Protein AF-A0A7V9RB03-F1 (afdb_monomer_lite)

Structure (mmCIF, N/CA/C/O backbone):
data_AF-A0A7V9RB03-F1
#
_entry.id   AF-A0A7V9RB03-F1
#
loop_
_atom_site.group_PDB
_atom_site.id
_atom_site.type_symbol
_atom_site.label_atom_id
_atom_site.label_alt_id
_atom_site.label_comp_id
_atom_site.label_asym_id
_atom_site.label_entity_id
_atom_site.label_seq_id
_atom_site.pdbx_PDB_ins_code
_atom_site.Cartn_x
_atom_site.Cartn_y
_atom_site.Cartn_z
_atom_site.occupancy
_atom_site.B_iso_or_equiv
_atom_site.auth_seq_id
_atom_site.auth_comp_id
_atom_site.auth_asym_id
_atom_site.auth_atom_id
_atom_site.pdbx_PDB_model_num
ATOM 1 N N . MET A 1 1 ? 20.811 -24.087 53.580 1.00 33.22 1 MET A N 1
ATOM 2 C CA . MET A 1 1 ? 19.519 -23.380 53.737 1.00 33.22 1 MET A CA 1
ATOM 3 C C . MET A 1 1 ? 19.620 -22.108 52.902 1.00 33.22 1 MET A C 1
ATOM 5 O O . MET A 1 1 ? 20.605 -21.425 53.091 1.00 33.22 1 MET A O 1
ATOM 9 N N . THR A 1 2 ? 18.793 -21.713 51.936 1.00 35.88 2 THR A N 1
ATOM 10 C CA . THR A 1 2 ? 17.578 -22.234 51.300 1.00 35.88 2 THR A CA 1
ATOM 11 C C . THR A 1 2 ? 17.400 -21.403 50.012 1.00 35.88 2 THR A C 1
ATOM 13 O O . THR A 1 2 ? 17.587 -20.196 50.059 1.00 35.88 2 THR A O 1
ATOM 16 N N . ARG A 1 3 ? 17.081 -22.072 48.895 1.00 36.66 3 ARG A N 1
ATOM 17 C CA . ARG A 1 3 ? 16.381 -21.630 47.664 1.00 36.66 3 ARG A CA 1
ATOM 18 C C . ARG A 1 3 ? 16.456 -20.150 47.236 1.00 36.66 3 ARG A C 1
ATOM 20 O O . ARG A 1 3 ? 15.865 -19.290 47.878 1.00 36.66 3 ARG A O 1
ATOM 27 N N . LEU A 1 4 ? 16.972 -19.921 46.025 1.00 33.34 4 LEU A N 1
ATOM 28 C CA . LEU A 1 4 ? 16.600 -18.774 45.196 1.00 33.34 4 LEU A CA 1
ATOM 29 C C . LEU A 1 4 ? 15.908 -19.275 43.922 1.00 33.34 4 LEU A C 1
ATOM 31 O O . LEU A 1 4 ? 16.332 -20.235 43.281 1.00 33.34 4 LEU A O 1
ATOM 35 N N . VAL A 1 5 ? 14.756 -18.661 43.695 1.00 33.56 5 VAL A N 1
ATOM 36 C CA . VAL A 1 5 ? 13.678 -18.947 42.751 1.00 33.56 5 VAL A CA 1
ATOM 37 C C . VAL A 1 5 ? 14.014 -18.348 41.377 1.00 33.56 5 VAL A C 1
ATOM 39 O O . VAL A 1 5 ? 14.682 -17.322 41.322 1.00 33.56 5 VAL A O 1
ATOM 42 N N . VAL A 1 6 ? 13.484 -18.946 40.301 1.00 32.09 6 VAL A N 1
ATOM 43 C CA . VAL A 1 6 ? 12.674 -18.304 39.232 1.00 32.09 6 VAL A CA 1
ATOM 44 C C . VAL A 1 6 ? 12.908 -18.964 37.861 1.00 32.09 6 VAL A C 1
ATOM 46 O O . VAL A 1 6 ? 13.992 -18.938 37.291 1.00 32.09 6 VAL A O 1
ATOM 49 N N . LEU A 1 7 ? 11.814 -19.555 37.364 1.00 31.36 7 LEU A N 1
ATOM 50 C CA . LEU A 1 7 ? 11.525 -19.979 35.992 1.00 31.36 7 LEU A CA 1
ATOM 51 C C . LEU A 1 7 ? 11.760 -18.863 34.957 1.00 31.36 7 LEU A C 1
ATOM 53 O O . LEU A 1 7 ? 11.383 -17.721 35.201 1.00 31.36 7 LEU A O 1
ATOM 57 N N . GLY A 1 8 ? 12.177 -19.221 33.738 1.00 28.97 8 GLY A N 1
ATOM 58 C CA . GLY A 1 8 ? 12.075 -18.312 32.591 1.00 28.97 8 GLY A CA 1
ATOM 59 C C . GLY A 1 8 ? 12.538 -18.908 31.262 1.00 28.97 8 GLY A C 1
ATOM 60 O O . GLY A 1 8 ? 13.686 -18.733 30.890 1.00 28.97 8 GLY A O 1
ATOM 61 N N . VAL A 1 9 ? 11.627 -19.619 30.586 1.00 35.50 9 VAL A N 1
ATOM 62 C CA . VAL A 1 9 ? 11.520 -19.851 29.126 1.00 35.50 9 VAL A CA 1
ATOM 63 C C . VAL A 1 9 ? 12.831 -19.822 28.319 1.00 35.50 9 VAL A C 1
ATOM 65 O O . VAL A 1 9 ? 13.260 -18.778 27.835 1.00 35.50 9 VAL A O 1
ATOM 68 N N . LEU A 1 10 ? 13.401 -21.004 28.072 1.00 33.56 10 LEU A N 1
ATOM 69 C CA . LEU A 1 10 ? 14.435 -21.202 27.056 1.00 33.56 10 LEU A CA 1
ATOM 70 C C . LEU A 1 10 ? 14.278 -22.590 26.411 1.00 33.56 10 LEU A C 1
ATOM 72 O O . LEU A 1 10 ? 14.693 -23.589 26.987 1.00 33.56 10 LEU A O 1
ATOM 76 N N . ALA A 1 11 ? 13.637 -22.658 25.244 1.00 33.22 11 ALA A N 1
ATOM 77 C CA . ALA A 1 11 ? 13.692 -23.778 24.292 1.00 33.22 11 ALA A CA 1
ATOM 78 C C . ALA A 1 11 ? 12.909 -23.344 23.035 1.00 33.22 11 ALA A C 1
ATOM 80 O O . ALA A 1 11 ? 11.788 -22.875 23.164 1.00 33.22 11 ALA A O 1
ATOM 81 N N . LEU A 1 12 ? 13.381 -23.442 21.796 1.00 34.94 12 LEU A N 1
ATOM 82 C CA . LEU A 1 12 ? 14.504 -24.195 21.265 1.00 34.94 12 LEU A CA 1
ATOM 83 C C . LEU A 1 12 ? 14.873 -23.556 19.911 1.00 34.94 12 LEU A C 1
ATOM 85 O O . LEU A 1 12 ? 14.105 -23.632 18.954 1.00 34.94 12 LEU A O 1
ATOM 89 N N . ALA A 1 13 ? 16.031 -22.908 19.833 1.00 39.88 13 ALA A N 1
ATOM 90 C CA . ALA A 1 13 ? 16.718 -22.699 18.566 1.00 39.88 13 ALA A CA 1
ATOM 91 C C . ALA A 1 13 ? 17.760 -23.818 18.413 1.00 39.88 13 ALA A C 1
ATOM 93 O O . ALA A 1 13 ? 18.386 -24.200 19.399 1.00 39.88 13 ALA A O 1
ATOM 94 N N . VAL A 1 14 ? 17.979 -24.246 17.164 1.00 42.72 14 VAL A N 1
ATOM 95 C CA . VAL A 1 14 ? 19.073 -25.111 16.669 1.00 42.72 14 VAL A CA 1
ATOM 96 C C . VAL A 1 14 ? 18.840 -26.628 16.757 1.00 42.72 14 VAL A C 1
ATOM 98 O O . VAL A 1 14 ? 19.083 -27.223 17.792 1.00 42.72 14 VAL A O 1
ATOM 101 N N . VAL A 1 15 ? 18.419 -27.234 15.632 1.00 36.28 15 VAL A N 1
ATOM 102 C CA . VAL A 1 15 ? 19.065 -28.327 14.847 1.00 36.28 15 VAL A CA 1
ATOM 103 C C . VAL A 1 15 ? 18.231 -28.413 13.548 1.00 36.28 15 VAL A C 1
ATOM 105 O O . VAL A 1 15 ? 17.068 -28.782 13.594 1.00 36.28 15 VAL A O 1
ATOM 108 N N . ALA A 1 16 ? 18.657 -27.916 12.387 1.00 37.38 16 ALA A N 1
ATOM 109 C CA . ALA A 1 16 ? 19.550 -28.631 11.482 1.00 37.38 16 ALA A CA 1
ATOM 110 C C . ALA A 1 16 ? 20.116 -27.665 10.419 1.00 37.38 16 ALA A C 1
ATOM 112 O O . ALA A 1 16 ? 19.533 -27.456 9.358 1.00 37.38 16 ALA A O 1
ATOM 113 N N . ALA A 1 17 ? 21.277 -27.085 10.703 1.00 43.28 17 ALA A N 1
ATOM 114 C CA . ALA A 1 17 ? 22.168 -26.518 9.699 1.00 43.28 17 ALA A CA 1
ATOM 115 C C . ALA A 1 17 ? 23.464 -27.331 9.764 1.00 43.28 17 ALA A C 1
ATOM 117 O O . ALA A 1 17 ? 24.361 -26.986 10.525 1.00 43.28 17 ALA A O 1
ATOM 118 N N . ALA A 1 18 ? 23.523 -28.461 9.051 1.00 39.09 18 ALA A N 1
ATOM 119 C CA . ALA A 1 18 ? 24.776 -29.212 8.901 1.00 39.09 18 ALA A CA 1
ATOM 120 C C . ALA A 1 18 ? 24.894 -30.102 7.645 1.00 39.09 18 ALA A C 1
ATOM 122 O O . ALA A 1 18 ? 26.012 -30.495 7.347 1.00 39.09 18 ALA A O 1
ATOM 123 N N . ASP A 1 19 ? 23.837 -30.358 6.857 1.00 40.28 19 ASP A N 1
ATOM 124 C CA . ASP A 1 19 ? 23.941 -31.265 5.683 1.00 40.28 19 ASP A CA 1
ATOM 125 C C . ASP A 1 19 ? 23.581 -30.647 4.314 1.00 40.28 19 ASP A C 1
ATOM 127 O O . ASP A 1 19 ? 23.536 -31.325 3.290 1.00 40.28 19 ASP A O 1
ATOM 131 N N . GLY A 1 20 ? 23.361 -29.334 4.235 1.00 37.34 20 GLY A N 1
ATOM 132 C CA . GLY A 1 20 ? 22.823 -28.693 3.024 1.00 37.34 20 GLY A CA 1
ATOM 133 C C . GLY A 1 20 ? 23.818 -28.340 1.907 1.00 37.34 20 GLY A C 1
ATOM 134 O O . GLY A 1 20 ? 23.402 -27.772 0.902 1.00 37.34 20 GLY A O 1
ATOM 135 N N . LEU A 1 21 ? 25.118 -28.622 2.046 1.00 43.94 21 LEU A N 1
ATOM 136 C CA . LEU A 1 21 ? 26.152 -28.116 1.122 1.00 43.94 21 LEU A CA 1
ATOM 137 C C . LEU A 1 21 ? 26.541 -29.072 -0.024 1.00 43.94 21 LEU A C 1
ATOM 139 O O . LEU A 1 21 ? 27.528 -28.814 -0.712 1.00 43.94 21 LEU A O 1
ATOM 143 N N . ARG A 1 22 ? 25.775 -30.144 -0.294 1.00 41.88 22 ARG A N 1
ATOM 144 C CA . ARG A 1 22 ? 26.141 -31.123 -1.345 1.00 41.88 22 ARG A CA 1
ATOM 145 C C . ARG A 1 22 ? 25.102 -31.464 -2.418 1.00 41.88 22 ARG A C 1
ATOM 147 O O . ARG A 1 22 ? 25.397 -32.307 -3.258 1.00 41.88 22 ARG A O 1
ATOM 154 N N . ALA A 1 23 ? 23.952 -30.795 -2.486 1.00 33.75 23 ALA A N 1
ATOM 155 C CA . ALA A 1 23 ? 22.962 -31.061 -3.539 1.00 33.75 23 ALA A CA 1
ATOM 156 C C . ALA A 1 23 ? 22.573 -29.784 -4.298 1.00 33.75 23 ALA A C 1
ATOM 158 O O . ALA A 1 23 ? 21.524 -29.183 -4.089 1.00 33.75 23 ALA A O 1
ATOM 159 N N . ARG A 1 24 ? 23.459 -29.366 -5.205 1.00 42.75 24 ARG A N 1
ATOM 160 C CA . ARG A 1 24 ? 23.137 -28.441 -6.296 1.00 42.75 24 ARG A CA 1
ATOM 161 C C . ARG A 1 24 ? 22.345 -29.238 -7.347 1.00 42.75 24 ARG A C 1
ATOM 163 O O . ARG A 1 24 ? 22.781 -30.327 -7.706 1.00 42.75 24 ARG A O 1
ATOM 170 N N . SER A 1 25 ? 21.239 -28.663 -7.833 1.00 42.94 25 SER A N 1
ATOM 171 C CA . SER A 1 25 ? 20.394 -29.120 -8.961 1.00 42.94 25 SER A CA 1
ATOM 172 C C . SER A 1 25 ? 19.202 -30.036 -8.638 1.00 42.94 25 SER A C 1
ATOM 174 O O . SER A 1 25 ? 19.210 -31.212 -8.975 1.00 42.94 25 SER A O 1
ATOM 176 N N . ALA A 1 26 ? 18.127 -29.464 -8.086 1.00 39.72 26 ALA A N 1
ATOM 177 C CA . ALA A 1 26 ? 16.740 -29.817 -8.425 1.00 39.72 26 ALA A CA 1
ATOM 178 C C . ALA A 1 26 ? 15.796 -28.756 -7.837 1.00 39.72 26 ALA A C 1
ATOM 180 O O . ALA A 1 26 ? 15.696 -28.613 -6.620 1.00 39.72 26 ALA A O 1
ATOM 181 N N . SER A 1 27 ? 15.120 -27.982 -8.686 1.00 33.19 27 SER A N 1
ATOM 182 C CA . SER A 1 27 ? 14.063 -27.065 -8.245 1.00 33.19 27 SER A CA 1
ATOM 183 C C . SER A 1 27 ? 12.931 -27.862 -7.580 1.00 33.19 27 SER A C 1
ATOM 185 O O . SER A 1 27 ? 12.472 -28.838 -8.179 1.00 33.19 27 SER A O 1
ATOM 187 N N . PRO A 1 28 ? 12.448 -27.485 -6.381 1.00 33.75 28 PRO A N 1
ATOM 188 C CA . PRO A 1 28 ? 11.332 -28.183 -5.757 1.00 33.75 28 PRO A CA 1
ATOM 189 C C . PRO A 1 28 ? 10.035 -27.966 -6.558 1.00 33.75 28 PRO A C 1
ATOM 191 O O . PRO A 1 28 ? 9.849 -26.906 -7.167 1.00 33.75 28 PRO A O 1
ATOM 194 N N . PRO A 1 29 ? 9.120 -28.953 -6.570 1.00 35.25 29 PRO A N 1
ATOM 195 C CA . PRO A 1 29 ? 7.851 -28.839 -7.271 1.00 35.25 29 PRO A CA 1
ATOM 196 C C . PRO A 1 29 ? 7.019 -27.697 -6.683 1.00 35.25 29 PRO A C 1
ATOM 198 O O . PRO A 1 29 ? 6.844 -27.574 -5.471 1.00 35.25 29 PRO A O 1
ATOM 201 N N . ARG A 1 30 ? 6.492 -26.857 -7.577 1.00 36.00 30 ARG A N 1
ATOM 202 C CA . ARG A 1 30 ? 5.554 -25.775 -7.273 1.00 36.00 30 ARG A CA 1
ATOM 203 C C . ARG A 1 30 ? 4.330 -26.372 -6.578 1.00 36.00 30 ARG A C 1
ATOM 205 O O . ARG A 1 30 ? 3.511 -27.017 -7.228 1.00 36.00 30 ARG A O 1
ATOM 212 N N . VAL A 1 31 ? 4.202 -26.158 -5.271 1.00 32.75 31 VAL A N 1
ATOM 213 C CA . VAL A 1 31 ? 2.978 -26.483 -4.532 1.00 32.75 31 VAL A CA 1
ATOM 214 C C . VAL A 1 31 ? 1.868 -25.589 -5.085 1.00 32.75 31 VAL A C 1
ATOM 216 O O . VAL A 1 31 ? 1.780 -24.408 -4.755 1.00 32.75 31 VAL A O 1
ATOM 219 N N . GLN A 1 32 ? 1.042 -26.131 -5.981 1.00 31.48 32 GLN A N 1
ATOM 220 C CA . GLN A 1 32 ? -0.247 -25.532 -6.303 1.00 31.48 32 GLN A CA 1
ATOM 221 C C . GLN A 1 32 ? -1.122 -25.677 -5.063 1.00 31.48 32 GLN A C 1
ATOM 223 O O . GLN A 1 32 ? -1.525 -26.782 -4.699 1.00 31.48 32 GLN A O 1
ATOM 228 N N . ALA A 1 33 ? -1.389 -24.556 -4.394 1.00 33.72 33 ALA A N 1
ATOM 229 C CA . ALA A 1 33 ? -2.394 -24.509 -3.350 1.00 33.72 33 ALA A CA 1
ATOM 230 C C . ALA A 1 33 ? -3.732 -24.960 -3.954 1.00 33.72 33 ALA A C 1
ATOM 232 O O . ALA A 1 33 ? -4.265 -24.330 -4.868 1.00 33.72 33 ALA A O 1
ATOM 233 N N . LYS A 1 34 ? -4.247 -26.089 -3.464 1.00 28.45 34 LYS A N 1
ATOM 234 C CA . LYS A 1 34 ? -5.583 -26.585 -3.795 1.00 28.45 34 LYS A CA 1
ATOM 235 C C . LYS A 1 34 ? -6.592 -25.480 -3.443 1.00 28.45 34 LYS A C 1
ATOM 237 O O . LYS A 1 34 ? -6.503 -24.968 -2.322 1.00 28.45 34 LYS A O 1
ATOM 242 N N . PRO A 1 35 ? -7.532 -25.105 -4.335 1.00 34.69 35 PRO A N 1
ATOM 243 C CA . PRO A 1 35 ? -8.549 -24.113 -4.013 1.00 34.69 35 PRO A CA 1
ATOM 244 C C . PRO A 1 35 ? -9.325 -24.596 -2.788 1.00 34.69 35 PRO A C 1
ATOM 246 O O . PRO A 1 35 ? -10.071 -25.574 -2.847 1.00 34.69 35 PRO A O 1
ATOM 249 N N . SER A 1 36 ? -9.075 -23.957 -1.650 1.00 41.12 36 SER A N 1
ATOM 250 C CA . SER A 1 36 ? -9.912 -24.126 -0.470 1.00 41.12 36 SER A CA 1
ATOM 251 C C . SER A 1 36 ? -11.229 -23.401 -0.748 1.00 41.12 36 SER A C 1
ATOM 253 O O . SER A 1 36 ? -11.232 -22.447 -1.524 1.00 41.12 36 SER A O 1
ATOM 255 N N . ALA A 1 37 ? -12.327 -23.925 -0.197 1.00 34.88 37 ALA A N 1
ATOM 256 C CA . ALA A 1 37 ? -13.723 -23.503 -0.381 1.00 34.88 37 ALA A CA 1
ATOM 257 C C . ALA A 1 37 ? -13.918 -21.999 -0.673 1.00 34.88 37 ALA A C 1
ATOM 259 O O . ALA A 1 37 ? -13.137 -21.202 -0.160 1.00 34.88 37 ALA A O 1
ATOM 260 N N . PRO A 1 38 ? -14.969 -21.592 -1.423 1.00 36.47 38 PRO A N 1
ATOM 261 C CA . PRO A 1 38 ? -15.184 -20.200 -1.819 1.00 36.47 38 PRO A CA 1
ATOM 262 C C . PRO A 1 38 ? -15.020 -19.268 -0.621 1.00 36.47 38 PRO A C 1
ATOM 264 O O . PRO A 1 38 ? -15.856 -19.217 0.285 1.00 36.47 38 PRO A O 1
ATOM 267 N N . VAL A 1 39 ? -13.887 -18.569 -0.604 1.00 41.97 39 VAL A N 1
ATOM 268 C CA . VAL A 1 39 ? -13.557 -17.630 0.452 1.00 41.97 39 VAL A CA 1
ATOM 269 C C . VAL A 1 39 ? -14.515 -16.472 0.263 1.00 41.97 39 VAL A C 1
ATOM 271 O O . VAL A 1 39 ? -14.473 -15.768 -0.746 1.00 41.97 39 VAL A O 1
ATOM 274 N N . ARG A 1 40 ? -15.447 -16.310 1.204 1.00 35.62 40 ARG A N 1
ATOM 275 C CA . ARG A 1 40 ? -16.347 -15.163 1.206 1.00 35.62 40 ARG A CA 1
ATOM 276 C C . ARG A 1 40 ? -15.502 -13.931 1.499 1.00 35.62 40 ARG A C 1
ATOM 278 O O . ARG A 1 40 ? -15.239 -13.636 2.664 1.00 35.62 40 ARG A O 1
ATOM 285 N N . LEU A 1 41 ? -15.097 -13.247 0.432 1.00 41.31 41 LEU A N 1
ATOM 286 C CA . LEU A 1 41 ? -14.486 -11.930 0.490 1.00 41.31 41 LEU A CA 1
ATOM 287 C C . LEU A 1 41 ? -15.417 -11.046 1.312 1.00 41.31 41 LEU A C 1
ATOM 289 O O . LEU A 1 41 ? -16.574 -10.816 0.948 1.00 41.31 41 LEU A O 1
ATOM 293 N N . VAL A 1 42 ? -14.943 -10.621 2.475 1.00 44.34 42 VAL A N 1
ATOM 294 C CA . VAL A 1 42 ? -15.554 -9.482 3.134 1.00 44.34 42 VAL A CA 1
ATOM 295 C C . VAL A 1 42 ? -15.002 -8.306 2.357 1.00 44.34 42 VAL A C 1
ATOM 297 O O . VAL A 1 42 ? -13.852 -7.929 2.563 1.00 44.34 42 VAL A O 1
ATOM 300 N N . ASP A 1 43 ? -15.789 -7.801 1.408 1.00 46.59 43 ASP A N 1
ATOM 301 C CA . ASP A 1 43 ? -15.570 -6.456 0.892 1.00 46.59 43 ASP A CA 1
ATOM 302 C C . ASP A 1 43 ? -15.490 -5.572 2.135 1.00 46.59 43 ASP A C 1
ATOM 304 O O . ASP A 1 43 ? -16.442 -5.542 2.928 1.00 46.59 43 ASP A O 1
ATOM 308 N N . GLY A 1 44 ? -14.282 -5.079 2.419 1.00 47.19 44 GLY A N 1
ATOM 309 C CA . GLY A 1 44 ? -13.943 -4.4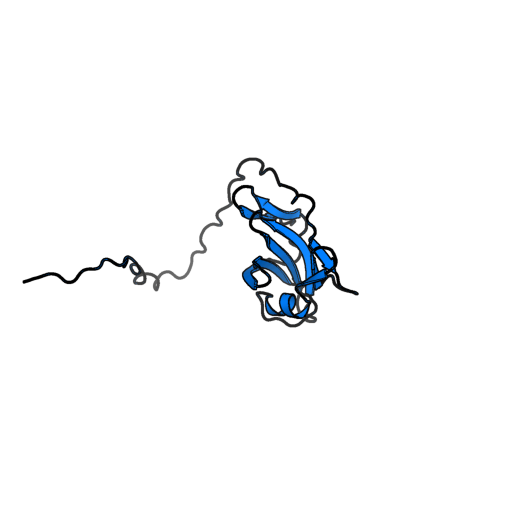62 3.692 1.00 47.19 44 GLY A CA 1
ATOM 310 C C . GLY A 1 44 ? -14.971 -3.378 3.940 1.00 47.19 44 GLY A C 1
ATOM 311 O O . GLY A 1 44 ? -15.018 -2.408 3.188 1.00 47.19 44 GLY A O 1
ATOM 312 N N . GLY A 1 45 ? -15.871 -3.605 4.904 1.00 51.66 45 GLY A N 1
ATOM 313 C CA . GLY A 1 45 ? -17.039 -2.751 5.101 1.00 51.66 45 GLY A CA 1
ATOM 314 C C . GLY A 1 45 ? -16.629 -1.284 5.147 1.00 51.66 45 GLY A C 1
ATOM 315 O O . GLY A 1 45 ? -15.506 -1.008 5.556 1.00 51.66 45 GLY A O 1
ATOM 316 N N . ARG A 1 46 ? -17.524 -0.376 4.718 1.00 60.84 46 ARG A N 1
ATOM 317 C CA . ARG A 1 46 ? -17.294 1.083 4.654 1.00 60.84 46 ARG A CA 1
ATOM 318 C C . ARG A 1 46 ? -16.290 1.534 5.716 1.00 60.84 46 ARG A C 1
ATOM 320 O O . ARG A 1 46 ? -16.644 1.671 6.885 1.00 60.84 46 ARG A O 1
ATOM 327 N N . HIS A 1 47 ? -15.046 1.718 5.297 1.00 79.94 47 HIS A N 1
ATOM 328 C CA . HIS A 1 47 ? -13.988 2.219 6.146 1.00 79.94 47 HIS A CA 1
ATOM 329 C C . HIS A 1 47 ? -13.777 3.692 5.832 1.00 79.94 47 HIS A C 1
ATOM 331 O O . HIS A 1 47 ? -13.884 4.119 4.684 1.00 79.94 47 HIS A O 1
ATOM 337 N N . ASP A 1 48 ? -13.421 4.469 6.847 1.00 90.62 48 ASP A N 1
ATOM 338 C CA . ASP A 1 48 ? -13.177 5.904 6.686 1.00 90.62 48 ASP A CA 1
ATOM 339 C C . ASP A 1 48 ? -11.813 6.213 6.044 1.00 90.62 48 ASP A C 1
ATOM 341 O O . ASP A 1 48 ? -11.415 7.380 5.956 1.00 90.62 48 ASP A O 1
ATOM 345 N N . TYR A 1 49 ? -11.081 5.170 5.637 1.00 92.44 49 TYR A N 1
ATOM 346 C CA . TYR A 1 49 ? -9.837 5.301 4.899 1.00 92.44 49 TYR A CA 1
ATOM 347 C C . TYR A 1 49 ? -10.093 5.604 3.427 1.00 92.44 49 TYR A C 1
ATOM 349 O O . TYR A 1 49 ? -10.925 4.962 2.785 1.00 92.44 49 TYR A O 1
ATOM 357 N N . ALA A 1 50 ? -9.333 6.550 2.891 1.00 92.69 50 ALA A N 1
ATOM 358 C CA . ALA A 1 50 ? -9.336 6.902 1.481 1.00 92.69 50 ALA A CA 1
ATOM 359 C C . ALA A 1 50 ? -7.905 7.151 1.009 1.00 92.69 50 ALA A C 1
ATOM 361 O O . ALA A 1 50 ? -7.037 7.519 1.799 1.00 92.69 50 ALA A O 1
ATOM 362 N N . THR A 1 51 ? -7.658 6.975 -0.281 1.00 93.25 51 THR A N 1
ATOM 363 C CA . THR A 1 51 ? -6.406 7.388 -0.908 1.00 93.25 51 THR A CA 1
ATOM 364 C C . THR A 1 51 ? -6.497 8.840 -1.385 1.00 93.25 51 THR A C 1
ATOM 366 O O . THR A 1 51 ? -7.570 9.320 -1.757 1.00 93.25 51 THR A O 1
ATOM 369 N N . ALA A 1 52 ? -5.377 9.560 -1.375 1.00 94.56 52 ALA A N 1
ATOM 370 C CA . ALA A 1 52 ? -5.289 10.942 -1.844 1.00 94.56 52 ALA A CA 1
ATOM 371 C C . ALA A 1 52 ? -3.929 11.234 -2.487 1.00 94.56 52 ALA A C 1
ATOM 373 O O . ALA A 1 52 ? -2.968 10.507 -2.264 1.00 94.56 52 ALA A O 1
ATOM 374 N N . GLY A 1 53 ? -3.856 12.313 -3.266 1.00 90.00 53 GLY A N 1
ATOM 375 C CA . GLY A 1 53 ? -2.657 12.744 -3.988 1.00 90.00 53 GLY A CA 1
ATOM 376 C C . GLY A 1 53 ? -3.015 13.317 -5.360 1.00 90.00 53 GLY A C 1
ATOM 377 O O . GLY A 1 53 ? -4.002 12.899 -5.963 1.00 90.00 53 GLY A O 1
ATOM 378 N N . ASP A 1 54 ? -2.258 14.313 -5.824 1.00 83.81 54 ASP A N 1
ATOM 379 C CA . ASP A 1 54 ? -2.664 15.140 -6.973 1.00 83.81 54 ASP A CA 1
ATOM 380 C C . ASP A 1 54 ? -2.631 14.361 -8.291 1.00 83.81 54 ASP A C 1
ATOM 382 O O . ASP A 1 54 ? -3.578 14.387 -9.074 1.00 83.81 54 ASP A O 1
ATOM 386 N N . ARG A 1 55 ? -1.512 13.674 -8.547 1.00 83.69 55 ARG A N 1
ATOM 387 C CA . ARG A 1 55 ? -1.297 12.871 -9.764 1.00 83.69 55 ARG A CA 1
ATOM 388 C C . ARG A 1 55 ? -1.288 11.382 -9.487 1.00 83.69 55 ARG A C 1
ATOM 390 O O . ARG A 1 55 ? -1.686 10.592 -10.335 1.00 83.69 55 ARG A O 1
ATOM 397 N N . LEU A 1 56 ? -0.797 11.010 -8.315 1.00 86.88 56 LEU A N 1
ATOM 398 C CA . LEU A 1 56 ? -0.677 9.639 -7.869 1.00 86.88 56 LEU A CA 1
ATOM 399 C C . LEU A 1 56 ? -1.277 9.592 -6.480 1.00 86.88 56 LEU A C 1
ATOM 401 O O . LEU A 1 56 ? -0.989 10.453 -5.658 1.00 86.88 56 LEU A O 1
ATOM 405 N N . GLN A 1 57 ? -2.151 8.624 -6.257 1.00 93.94 57 GLN A N 1
ATOM 406 C CA . GLN A 1 57 ? -2.802 8.389 -4.979 1.00 93.94 57 GLN A CA 1
ATOM 407 C C . GLN A 1 57 ? -1.770 7.863 -3.971 1.00 93.94 57 G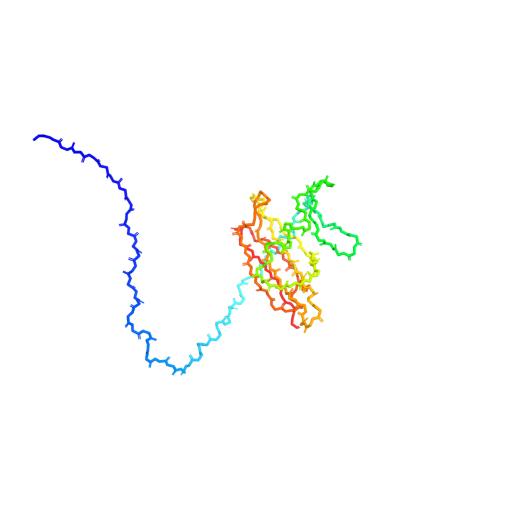LN A C 1
ATOM 409 O O . GLN A 1 57 ? -1.714 6.671 -3.724 1.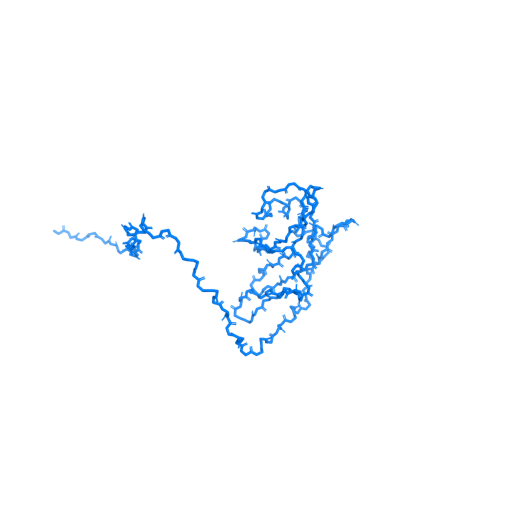00 93.94 57 GLN A O 1
ATOM 414 N N . ASP A 1 58 ? -0.886 8.712 -3.461 1.00 95.69 58 ASP A N 1
ATOM 415 C CA . ASP A 1 58 ? 0.306 8.339 -2.691 1.00 95.69 58 ASP A CA 1
ATOM 416 C C . ASP A 1 58 ? 0.179 8.592 -1.182 1.00 95.69 58 ASP A C 1
ATOM 418 O O . ASP A 1 58 ? 1.112 8.331 -0.426 1.00 95.69 58 ASP A O 1
ATOM 422 N N . ARG A 1 59 ? -0.987 9.057 -0.727 1.00 96.50 59 ARG A N 1
ATOM 423 C CA . ARG A 1 59 ? -1.314 9.300 0.683 1.00 96.50 59 ARG A CA 1
ATOM 424 C C . ARG A 1 59 ? -2.548 8.529 1.113 1.00 96.50 59 ARG A C 1
ATOM 426 O O . ARG A 1 59 ? -3.435 8.251 0.305 1.00 96.50 59 ARG A O 1
ATOM 433 N N . VAL A 1 60 ? -2.643 8.266 2.413 1.00 96.38 60 VAL A N 1
ATOM 434 C CA . VAL A 1 60 ? -3.843 7.709 3.047 1.00 96.38 60 VAL A CA 1
ATOM 435 C C . VAL A 1 60 ? -4.467 8.763 3.946 1.00 96.38 60 VAL A C 1
ATOM 437 O O . VAL A 1 60 ? -3.800 9.337 4.807 1.00 96.38 60 VAL A O 1
ATOM 440 N N . LEU A 1 61 ? -5.763 8.985 3.776 1.00 96.75 61 LEU A N 1
ATOM 441 C CA . LEU A 1 61 ? -6.593 9.784 4.663 1.00 96.75 61 LEU A CA 1
ATOM 442 C C . LEU A 1 61 ? -7.397 8.869 5.582 1.00 96.75 61 LEU A C 1
ATOM 444 O O . LEU A 1 61 ? -7.851 7.817 5.150 1.00 96.75 61 LEU A O 1
ATOM 448 N N . LEU A 1 62 ? -7.641 9.310 6.812 1.00 95.12 62 LEU A N 1
ATOM 449 C CA . LEU A 1 62 ? -8.633 8.754 7.725 1.00 95.12 62 LEU A CA 1
ATOM 450 C C . LEU A 1 62 ? -9.623 9.864 8.075 1.00 95.12 62 LEU A C 1
ATOM 452 O O . LEU A 1 62 ? -9.234 10.881 8.654 1.00 95.12 62 LEU A O 1
ATOM 456 N N . LYS A 1 63 ? -10.901 9.690 7.715 1.00 94.62 63 LYS A N 1
ATOM 457 C CA . LYS A 1 63 ? -11.950 10.711 7.929 1.00 94.62 63 LYS A CA 1
ATOM 458 C C . LYS A 1 63 ? -11.557 12.082 7.351 1.00 94.62 63 LYS A C 1
ATOM 460 O O . LYS A 1 63 ? -11.753 13.118 7.983 1.00 94.62 63 LYS A O 1
ATOM 465 N N . GLY A 1 64 ? -10.932 12.076 6.172 1.00 94.56 64 GLY A N 1
ATOM 466 C CA . GLY A 1 64 ? -10.481 13.283 5.468 1.00 94.56 64 GLY A CA 1
ATOM 467 C C . GLY A 1 64 ? -9.209 13.941 6.020 1.00 94.56 64 GLY A C 1
ATOM 468 O O . GLY A 1 64 ? -8.762 14.934 5.455 1.00 94.56 64 GLY A O 1
ATOM 469 N N . LYS A 1 65 ? -8.603 13.411 7.089 1.00 96.44 65 LYS A N 1
ATOM 470 C CA . LYS A 1 65 ? -7.325 13.897 7.632 1.00 96.44 65 LYS A CA 1
ATOM 471 C C . LYS A 1 65 ? -6.187 12.990 7.201 1.00 96.44 65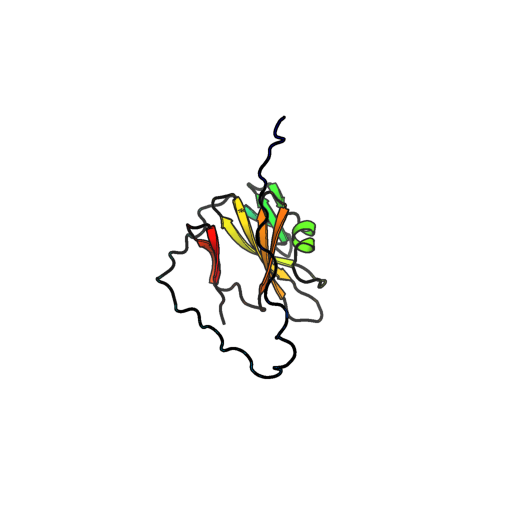 LYS A C 1
ATOM 473 O O . LYS A 1 65 ? -6.380 11.781 7.132 1.00 96.44 65 LYS A O 1
ATOM 478 N N . GLU A 1 66 ? -5.008 13.552 6.954 1.00 96.88 66 GLU A N 1
ATOM 479 C CA . GLU A 1 66 ? -3.834 12.747 6.617 1.00 96.88 66 GLU A CA 1
ATOM 480 C C . GLU A 1 66 ? -3.532 11.741 7.737 1.00 96.88 66 GLU A C 1
ATOM 482 O O . GLU A 1 66 ? -3.429 12.092 8.915 1.00 96.88 66 GLU A O 1
ATOM 487 N N . TYR A 1 67 ? -3.462 10.470 7.350 1.00 96.75 67 TYR A N 1
ATOM 488 C CA . TYR A 1 67 ? -3.129 9.348 8.217 1.00 96.75 67 TYR A CA 1
ATOM 489 C C . TYR A 1 67 ? -1.738 8.805 7.882 1.00 96.75 67 TYR A C 1
ATOM 491 O O . TYR A 1 67 ? -0.934 8.628 8.794 1.00 96.75 67 TYR A O 1
ATOM 499 N N . LEU A 1 68 ? -1.442 8.617 6.588 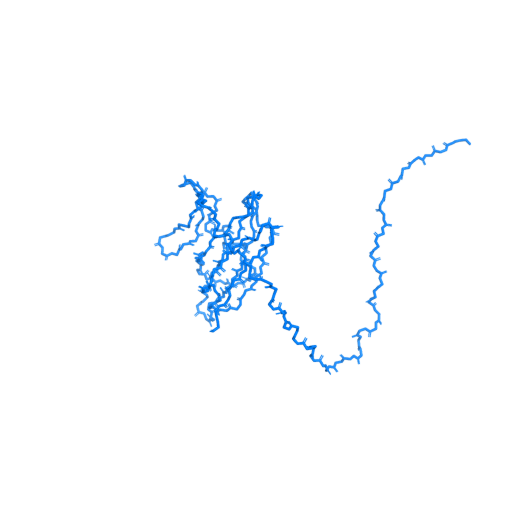1.00 97.25 68 LEU A N 1
ATOM 500 C CA . LEU A 1 68 ? -0.101 8.329 6.072 1.00 97.25 68 LEU A CA 1
ATOM 501 C C . LEU A 1 68 ? 0.250 9.321 4.963 1.00 97.25 68 LEU A C 1
ATOM 503 O O . LEU A 1 68 ? -0.491 9.454 3.985 1.00 97.25 68 LEU A O 1
ATOM 507 N N . GLY A 1 69 ? 1.390 9.993 5.120 1.00 96.44 69 GLY A N 1
ATOM 508 C CA . GLY A 1 69 ? 1.953 10.891 4.115 1.00 96.44 69 GLY A CA 1
ATOM 509 C C . GLY A 1 69 ? 2.735 10.145 3.028 1.00 96.44 69 GLY A C 1
ATOM 510 O O . GLY A 1 69 ? 3.158 9.004 3.218 1.00 96.44 69 GLY A O 1
ATOM 511 N N . ALA A 1 70 ? 2.981 10.822 1.904 1.00 95.12 70 ALA A N 1
ATOM 512 C CA . ALA A 1 70 ? 3.625 10.232 0.728 1.00 95.12 70 ALA A CA 1
ATOM 513 C C . ALA A 1 70 ? 5.052 9.741 1.007 1.00 95.12 70 ALA A C 1
ATOM 515 O O . ALA A 1 70 ? 5.473 8.709 0.488 1.00 95.12 70 ALA A O 1
ATOM 516 N N . GLU A 1 71 ? 5.795 10.454 1.857 1.00 94.12 71 GLU A N 1
ATOM 517 C CA . GLU A 1 71 ? 7.146 10.050 2.262 1.00 94.12 71 GLU A CA 1
ATOM 518 C C . GLU A 1 71 ? 7.139 8.762 3.091 1.00 94.12 71 GLU A C 1
ATOM 520 O O . GLU A 1 71 ? 7.986 7.900 2.877 1.00 94.12 71 GLU A O 1
ATOM 525 N N . ALA A 1 72 ? 6.160 8.591 3.987 1.00 95.50 72 ALA A N 1
ATOM 526 C CA . ALA A 1 72 ? 6.048 7.386 4.808 1.00 95.50 72 ALA A CA 1
ATOM 527 C C . ALA A 1 72 ? 5.752 6.156 3.941 1.00 95.50 72 ALA A C 1
ATOM 529 O O . ALA A 1 72 ? 6.447 5.148 4.047 1.00 95.50 72 ALA A O 1
ATOM 530 N N . VAL A 1 73 ? 4.783 6.275 3.026 1.00 94.88 73 VAL A N 1
ATOM 531 C CA . VAL A 1 73 ? 4.454 5.218 2.055 1.00 94.88 73 VAL A CA 1
ATOM 532 C C . VAL A 1 73 ? 5.661 4.904 1.167 1.00 94.88 73 VAL A C 1
ATOM 534 O O . VAL A 1 73 ? 5.945 3.752 0.870 1.00 94.88 73 VAL A O 1
ATOM 537 N N . ARG A 1 74 ? 6.437 5.916 0.764 1.00 93.56 74 ARG A N 1
ATOM 538 C CA . ARG A 1 74 ? 7.620 5.701 -0.076 1.00 93.56 74 ARG A CA 1
ATOM 539 C C . ARG A 1 74 ? 8.778 5.029 0.641 1.00 93.56 74 ARG A C 1
ATOM 541 O O . ARG A 1 74 ? 9.465 4.215 0.025 1.00 93.56 74 ARG A O 1
ATOM 548 N N . ALA A 1 75 ? 9.000 5.380 1.902 1.00 92.62 75 ALA A N 1
ATOM 549 C CA . ALA A 1 75 ? 10.063 4.813 2.719 1.00 92.62 75 ALA A CA 1
ATOM 550 C C . ALA A 1 75 ? 9.793 3.352 3.111 1.00 92.62 75 ALA A C 1
ATOM 552 O O . ALA A 1 75 ? 10.739 2.596 3.307 1.00 92.62 75 ALA A O 1
ATOM 553 N N . ALA A 1 76 ? 8.523 2.955 3.212 1.00 92.75 76 ALA A N 1
ATOM 554 C CA . ALA A 1 76 ? 8.130 1.593 3.565 1.00 92.75 76 ALA A CA 1
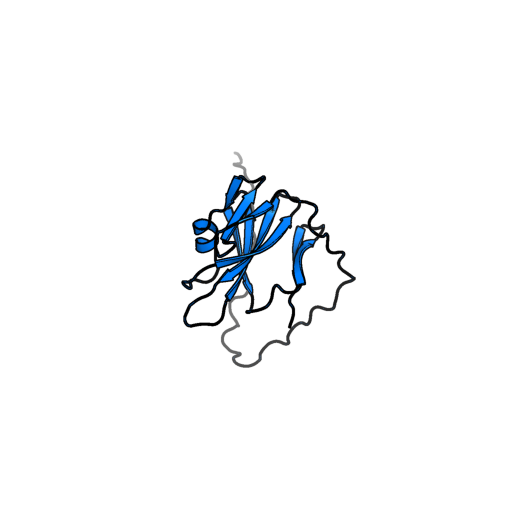ATOM 555 C C . ALA A 1 76 ? 8.161 0.608 2.386 1.00 92.75 76 ALA A C 1
ATOM 557 O O . ALA A 1 76 ? 8.037 -0.601 2.607 1.00 92.75 76 ALA A O 1
ATOM 558 N N . PHE A 1 77 ? 8.357 1.103 1.158 1.00 92.06 77 PHE A N 1
ATOM 559 C CA . PHE A 1 77 ? 8.329 0.251 -0.022 1.00 92.06 77 PHE A CA 1
ATOM 560 C C . PHE A 1 77 ? 9.422 -0.821 0.089 1.00 92.06 77 PHE A C 1
ATOM 562 O O . PHE A 1 77 ? 10.598 -0.481 0.225 1.00 92.06 77 PHE A O 1
ATOM 569 N N . PRO A 1 78 ? 9.080 -2.120 -0.004 1.00 86.56 78 PRO A N 1
ATOM 570 C CA . PRO A 1 78 ? 9.989 -3.210 0.362 1.00 86.56 78 PRO A CA 1
ATOM 571 C C . PRO A 1 78 ? 11.160 -3.405 -0.612 1.00 86.56 78 PRO A C 1
ATOM 573 O O . PRO A 1 78 ? 12.010 -4.264 -0.389 1.00 86.56 78 PRO A O 1
ATOM 576 N N . VAL A 1 79 ? 11.199 -2.638 -1.704 1.00 84.50 79 VAL A N 1
ATOM 577 C CA . VAL A 1 79 ? 12.274 -2.659 -2.694 1.00 84.50 79 VAL A CA 1
ATOM 578 C C . VAL A 1 79 ? 12.893 -1.271 -2.803 1.00 84.50 79 VAL A C 1
ATOM 580 O O . VAL A 1 79 ? 12.207 -0.288 -3.094 1.00 84.50 79 VAL A O 1
ATOM 583 N N . ASP A 1 80 ? 14.208 -1.204 -2.624 1.00 85.62 80 ASP A N 1
ATOM 584 C CA . ASP A 1 80 ? 14.964 0.038 -2.751 1.00 85.62 80 ASP A CA 1
ATOM 585 C C . ASP A 1 80 ? 15.197 0.388 -4.229 1.00 85.62 80 ASP A C 1
ATOM 587 O O . ASP A 1 80 ? 16.235 0.097 -4.824 1.00 85.62 80 ASP A O 1
ATOM 591 N N . VAL A 1 81 ? 14.169 0.957 -4.860 1.00 85.69 81 VAL A N 1
ATOM 592 C CA . VAL A 1 81 ? 14.237 1.516 -6.215 1.00 85.69 81 VAL A CA 1
ATOM 593 C C . VAL A 1 81 ? 13.622 2.907 -6.234 1.00 85.69 81 VAL A C 1
ATOM 595 O O . VAL A 1 81 ? 12.554 3.101 -5.663 1.00 85.69 81 VAL A O 1
ATOM 598 N N . PRO A 1 82 ? 14.229 3.902 -6.897 1.00 89.44 82 PRO A N 1
ATOM 599 C CA . PRO A 1 82 ? 13.645 5.231 -6.987 1.00 89.44 82 PRO A CA 1
ATOM 600 C C . PRO A 1 82 ? 12.435 5.240 -7.927 1.00 89.44 82 PRO A C 1
ATOM 602 O O . PRO A 1 82 ? 12.320 4.433 -8.847 1.00 89.44 82 PRO A O 1
ATOM 605 N N . GLY A 1 83 ? 11.546 6.207 -7.720 1.00 91.62 83 GLY A N 1
ATOM 606 C CA . GLY A 1 83 ? 10.415 6.448 -8.610 1.00 91.62 83 GLY A CA 1
ATOM 607 C C . GLY A 1 83 ? 9.124 6.788 -7.868 1.00 91.62 83 GLY A C 1
ATOM 608 O O . GLY A 1 83 ? 9.025 6.523 -6.662 1.00 91.62 83 GLY A O 1
ATOM 609 N N . PRO A 1 84 ? 8.151 7.382 -8.580 1.00 92.88 84 PRO A N 1
ATOM 610 C CA . PRO A 1 84 ? 6.822 7.668 -8.058 1.00 92.88 84 PRO A CA 1
ATOM 611 C C . PRO A 1 84 ? 6.101 6.412 -7.564 1.00 92.88 84 PRO A C 1
ATOM 613 O O . PRO A 1 84 ? 6.295 5.328 -8.116 1.00 92.88 84 PRO A O 1
ATOM 616 N N . ILE A 1 85 ? 5.234 6.577 -6.563 1.00 93.38 85 ILE A N 1
ATOM 617 C CA . ILE A 1 85 ? 4.402 5.508 -5.999 1.00 93.38 85 ILE A CA 1
ATOM 618 C C . ILE A 1 85 ? 2.928 5.870 -6.132 1.00 93.38 85 ILE A C 1
ATOM 620 O O . ILE A 1 85 ? 2.565 7.036 -6.016 1.00 93.38 85 ILE A O 1
ATOM 624 N N . ALA A 1 86 ? 2.084 4.866 -6.354 1.00 93.75 86 ALA A N 1
ATOM 625 C CA . ALA A 1 86 ? 0.637 4.981 -6.261 1.00 93.75 86 ALA A CA 1
ATOM 626 C C . ALA A 1 86 ? 0.056 3.845 -5.417 1.00 93.75 86 ALA A C 1
ATOM 628 O O . ALA A 1 86 ? 0.389 2.675 -5.613 1.00 93.75 86 ALA A O 1
ATOM 629 N N . ILE A 1 87 ? -0.870 4.191 -4.531 1.00 93.38 87 ILE A N 1
ATOM 630 C CA . ILE A 1 87 ? -1.736 3.265 -3.814 1.00 93.38 87 ILE A CA 1
ATOM 631 C C . ILE A 1 87 ? -2.903 2.928 -4.739 1.00 93.38 87 ILE A C 1
ATOM 633 O O . ILE A 1 87 ? -3.673 3.793 -5.146 1.00 93.38 87 ILE A O 1
ATOM 637 N N . SER A 1 88 ? -3.026 1.654 -5.088 1.00 89.62 88 SER A N 1
ATOM 638 C CA . SER A 1 88 ? -4.090 1.149 -5.960 1.00 89.62 88 SER A CA 1
ATOM 639 C C . SER A 1 88 ? -5.309 0.662 -5.179 1.00 89.62 88 SER A C 1
ATOM 641 O O . SER A 1 88 ? -6.440 0.772 -5.657 1.00 89.62 88 SER A O 1
ATOM 643 N N . ARG A 1 89 ? -5.088 0.103 -3.982 1.00 89.31 89 ARG A N 1
ATOM 644 C CA . ARG A 1 89 ? -6.125 -0.460 -3.112 1.00 89.31 89 ARG A CA 1
ATOM 645 C C . ARG A 1 89 ? -5.731 -0.330 -1.646 1.00 89.31 89 ARG A C 1
ATOM 647 O O . ARG A 1 89 ? -4.546 -0.344 -1.312 1.00 89.31 89 ARG A O 1
ATOM 654 N N . ILE A 1 90 ? -6.752 -0.283 -0.800 1.00 90.19 90 ILE A N 1
ATOM 655 C CA . ILE A 1 90 ? -6.644 -0.355 0.654 1.00 90.19 90 ILE A CA 1
ATOM 656 C C . ILE A 1 90 ? -7.541 -1.498 1.125 1.00 90.19 90 ILE A C 1
ATOM 658 O O . ILE A 1 90 ? -8.657 -1.649 0.632 1.00 90.19 90 ILE A O 1
ATOM 662 N N . ALA A 1 91 ? -7.059 -2.273 2.089 1.00 89.94 91 ALA A N 1
ATOM 663 C CA . ALA A 1 91 ? -7.887 -3.142 2.909 1.00 89.94 91 ALA A CA 1
ATOM 664 C C . ALA A 1 91 ? -7.621 -2.861 4.385 1.00 89.94 91 ALA A C 1
ATOM 666 O O . ALA A 1 91 ? -6.515 -2.478 4.762 1.00 89.94 91 ALA A O 1
ATOM 667 N N . VAL A 1 92 ? -8.636 -3.065 5.220 1.00 90.25 92 VAL A N 1
ATOM 668 C CA . VAL A 1 92 ? -8.561 -2.804 6.659 1.00 90.25 92 VAL A CA 1
ATOM 669 C C . VAL A 1 92 ? -9.007 -4.054 7.402 1.00 90.25 92 VAL A C 1
ATOM 671 O O . VAL A 1 92 ? -10.111 -4.559 7.184 1.00 90.25 92 VAL A O 1
ATOM 674 N N . ALA A 1 93 ? -8.139 -4.564 8.263 1.00 88.38 93 ALA A N 1
ATOM 675 C CA . ALA A 1 93 ? -8.441 -5.652 9.171 1.00 88.38 93 ALA A CA 1
ATOM 676 C C . ALA A 1 93 ? -9.260 -5.151 10.371 1.00 88.38 93 ALA A C 1
ATOM 678 O O . ALA A 1 93 ? -9.348 -3.956 10.656 1.00 88.38 93 ALA A O 1
ATOM 679 N N . ARG A 1 94 ? -9.869 -6.081 11.113 1.00 85.25 94 ARG A N 1
ATOM 680 C CA . ARG A 1 94 ? -10.715 -5.756 12.278 1.00 85.25 94 ARG A CA 1
ATOM 681 C C . ARG A 1 94 ? -9.956 -5.093 13.423 1.00 85.25 94 ARG A C 1
ATOM 683 O O . ARG A 1 94 ? -10.558 -4.350 14.189 1.00 85.25 94 ARG A O 1
ATOM 690 N N . ASP A 1 95 ? -8.670 -5.392 13.544 1.00 83.56 95 ASP A N 1
ATOM 691 C CA . ASP A 1 95 ? -7.769 -4.810 14.538 1.00 83.56 95 ASP A CA 1
ATOM 692 C C . ASP A 1 95 ? -7.239 -3.424 14.124 1.00 83.56 95 ASP A C 1
ATOM 694 O O . ASP A 1 95 ? -6.504 -2.798 14.880 1.00 83.56 95 ASP A O 1
ATOM 698 N N . GLY A 1 96 ? -7.634 -2.928 12.946 1.00 86.94 96 GLY A N 1
ATOM 699 C CA . GLY A 1 96 ? -7.180 -1.654 12.399 1.00 86.94 96 GLY A CA 1
ATOM 700 C C . GLY A 1 96 ? -5.924 -1.754 11.535 1.00 86.94 96 GLY A C 1
ATOM 701 O O . GLY A 1 96 ? -5.498 -0.725 11.010 1.00 86.94 96 GLY A O 1
ATOM 702 N N . THR A 1 97 ? -5.363 -2.952 11.332 1.00 92.12 97 THR A N 1
ATOM 703 C CA . THR A 1 97 ? -4.233 -3.146 10.416 1.00 92.12 97 THR A CA 1
ATOM 704 C C . THR A 1 97 ? -4.654 -2.810 8.987 1.00 92.12 97 THR A C 1
ATOM 706 O O . THR A 1 97 ? -5.642 -3.325 8.464 1.00 92.12 97 THR A O 1
ATOM 709 N N . LEU A 1 98 ? -3.891 -1.943 8.339 1.00 93.75 98 LEU A N 1
ATOM 710 C CA . LEU A 1 98 ? -4.069 -1.532 6.954 1.00 93.75 98 LEU A CA 1
ATOM 711 C C . LEU A 1 98 ? -3.174 -2.367 6.047 1.00 93.75 98 LEU A C 1
ATOM 713 O O . LEU A 1 98 ? -1.983 -2.493 6.307 1.00 93.75 98 LEU A O 1
ATOM 717 N N . ALA A 1 99 ? -3.730 -2.869 4.951 1.00 93.12 99 ALA A N 1
ATOM 718 C CA . ALA A 1 99 ? -2.957 -3.368 3.825 1.00 93.12 99 ALA A CA 1
ATOM 719 C C . ALA A 1 99 ? -3.061 -2.381 2.662 1.00 93.12 99 ALA A C 1
ATOM 721 O O . ALA A 1 99 ? -4.164 -2.054 2.220 1.00 93.12 99 ALA A O 1
ATOM 722 N N . LEU A 1 100 ? -1.916 -1.925 2.160 1.00 93.00 100 LEU A N 1
ATOM 723 C CA . LEU A 1 100 ? -1.817 -1.052 0.996 1.00 93.00 100 LEU A CA 1
ATOM 724 C C . LEU A 1 100 ? -1.269 -1.851 -0.181 1.00 93.00 100 LEU A C 1
ATOM 726 O O . LEU A 1 100 ? -0.206 -2.455 -0.078 1.00 93.00 100 LEU A O 1
ATOM 730 N N . ALA A 1 101 ? -1.980 -1.838 -1.305 1.00 91.81 101 ALA A N 1
ATOM 731 C CA . ALA A 1 101 ? -1.482 -2.382 -2.563 1.00 91.81 101 ALA A CA 1
ATOM 732 C C . ALA A 1 101 ? -0.847 -1.260 -3.385 1.00 91.81 101 ALA A C 1
ATOM 734 O O . ALA A 1 101 ? -1.549 -0.352 -3.843 1.00 91.81 101 ALA A O 1
ATOM 735 N N . LEU A 1 102 ? 0.462 -1.322 -3.588 1.00 92.00 102 LEU A N 1
ATOM 736 C CA . LEU A 1 102 ? 1.263 -0.231 -4.128 1.00 92.00 102 LEU A CA 1
ATOM 737 C C . LEU A 1 102 ? 1.889 -0.583 -5.468 1.00 92.00 102 LEU A C 1
ATOM 739 O O . LEU A 1 102 ? 2.407 -1.682 -5.648 1.00 92.00 102 LEU A O 1
ATOM 743 N N . TYR A 1 103 ? 1.943 0.394 -6.365 1.00 91.94 103 TYR A N 1
ATOM 744 C CA . TYR A 1 103 ? 2.821 0.363 -7.527 1.00 91.94 103 TYR A CA 1
ATOM 745 C C . TYR A 1 103 ? 3.905 1.421 -7.404 1.00 91.94 103 TYR A C 1
ATOM 747 O O . TYR A 1 103 ? 3.612 2.562 -7.053 1.00 91.94 103 TYR A O 1
ATOM 755 N N . ARG A 1 104 ? 5.135 1.058 -7.763 1.00 92.50 104 ARG A N 1
ATOM 756 C CA . ARG A 1 104 ? 6.254 1.981 -7.947 1.00 92.50 104 ARG A CA 1
ATOM 757 C C . ARG A 1 104 ? 6.670 2.007 -9.408 1.00 92.50 104 ARG A C 1
ATOM 759 O O . ARG A 1 104 ? 6.784 0.953 -10.028 1.00 92.50 104 ARG A O 1
ATOM 766 N N . PHE A 1 105 ? 6.899 3.198 -9.951 1.00 91.62 105 PHE A N 1
ATOM 767 C CA . PHE A 1 105 ? 7.155 3.418 -11.379 1.00 91.62 105 PHE A CA 1
ATOM 768 C C . PHE A 1 105 ? 8.571 3.971 -11.610 1.00 91.62 105 PHE A C 1
ATOM 770 O O . PHE A 1 105 ? 8.740 5.172 -11.829 1.00 91.62 105 PHE A O 1
ATOM 777 N N . PRO A 1 106 ? 9.611 3.128 -11.519 1.00 90.81 106 PRO A N 1
ATOM 778 C CA . PRO A 1 106 ? 10.968 3.511 -11.896 1.00 90.81 106 PRO A CA 1
ATOM 779 C C . PRO A 1 106 ? 11.050 3.865 -13.390 1.00 90.81 106 PRO A C 1
ATOM 781 O O . PRO A 1 106 ? 10.292 3.357 -14.210 1.00 90.81 106 PRO A O 1
ATOM 784 N N . SER A 1 107 ? 11.988 4.737 -13.764 1.00 90.69 107 SER A N 1
ATOM 785 C CA . SER A 1 107 ? 12.123 5.223 -15.148 1.00 90.69 107 SER A CA 1
ATOM 786 C C . SER A 1 107 ? 12.749 4.211 -16.113 1.00 90.69 107 SER A C 1
ATOM 788 O O . SER A 1 107 ? 12.513 4.291 -17.314 1.00 90.69 107 SER A O 1
ATOM 790 N N . ALA A 1 108 ? 13.562 3.283 -15.603 1.00 89.25 108 ALA A N 1
ATOM 791 C CA . ALA A 1 108 ? 14.382 2.375 -16.409 1.00 89.25 108 ALA A CA 1
ATOM 792 C C . ALA A 1 108 ? 13.945 0.903 -16.332 1.00 89.25 108 ALA A C 1
ATOM 794 O O . ALA A 1 108 ? 14.524 0.053 -17.006 1.00 89.25 108 ALA A O 1
ATOM 795 N N . THR A 1 109 ? 12.957 0.579 -15.498 1.00 86.75 109 THR A N 1
ATOM 796 C CA . THR A 1 109 ? 12.491 -0.795 -15.286 1.00 86.75 109 THR A CA 1
ATOM 797 C C . THR A 1 109 ? 10.964 -0.847 -15.256 1.00 86.75 109 THR A C 1
ATOM 799 O O . THR A 1 109 ? 10.315 0.184 -15.067 1.00 86.75 109 THR A O 1
ATOM 802 N N . PRO A 1 110 ? 10.355 -2.027 -15.474 1.00 88.38 110 PRO A N 1
ATOM 803 C CA . PRO A 1 110 ? 8.914 -2.179 -15.332 1.00 88.38 110 PRO A CA 1
ATOM 804 C C . PRO A 1 110 ? 8.423 -1.755 -13.944 1.00 88.38 110 PRO A C 1
ATOM 806 O O . PRO A 1 110 ? 9.154 -1.857 -12.954 1.00 88.38 110 PRO A O 1
ATOM 809 N N . ALA A 1 111 ? 7.159 -1.331 -13.873 1.00 89.19 111 ALA A N 1
ATOM 810 C CA . ALA A 1 111 ? 6.517 -0.994 -12.609 1.00 89.19 111 ALA A CA 1
ATOM 811 C C . ALA A 1 111 ? 6.612 -2.163 -11.619 1.00 89.19 111 ALA A C 1
ATOM 813 O O . ALA A 1 111 ? 6.379 -3.314 -11.984 1.00 89.19 111 ALA A O 1
ATOM 814 N N . GLN A 1 112 ? 6.925 -1.870 -10.362 1.00 89.50 112 GLN A N 1
ATOM 815 C CA . GLN A 1 112 ? 7.019 -2.871 -9.305 1.00 89.50 112 GLN A CA 1
ATOM 816 C C . GLN A 1 112 ? 5.772 -2.827 -8.433 1.00 89.50 112 GLN A C 1
ATOM 818 O O . GLN A 1 112 ? 5.329 -1.746 -8.051 1.00 89.50 112 GLN A O 1
ATOM 823 N N . GLY A 1 113 ? 5.204 -3.991 -8.125 1.00 89.62 113 GLY A N 1
ATOM 824 C CA . GLY A 1 113 ? 4.098 -4.109 -7.185 1.00 89.62 113 GLY A CA 1
ATOM 825 C C . GLY A 1 113 ? 4.602 -4.433 -5.781 1.00 89.62 113 GLY A C 1
ATOM 826 O O . GLY A 1 113 ? 5.591 -5.147 -5.619 1.00 89.62 113 GLY A O 1
ATOM 827 N N . ALA A 1 114 ? 3.902 -3.961 -4.758 1.00 91.38 114 ALA A N 1
ATOM 828 C CA . ALA A 1 114 ? 4.135 -4.372 -3.380 1.00 91.38 114 ALA A CA 1
ATOM 829 C C . ALA A 1 114 ? 2.845 -4.357 -2.565 1.00 91.38 114 ALA A C 1
ATOM 831 O O . ALA A 1 114 ? 1.925 -3.592 -2.851 1.00 91.38 114 ALA A O 1
ATOM 832 N N . ILE A 1 115 ? 2.796 -5.191 -1.532 1.00 91.00 115 ILE A N 1
ATOM 833 C CA . ILE A 1 115 ? 1.821 -5.062 -0.456 1.00 91.00 115 ILE A CA 1
ATOM 834 C C . ILE A 1 115 ? 2.561 -4.616 0.795 1.00 91.00 115 ILE A C 1
ATOM 836 O O . ILE A 1 115 ? 3.540 -5.247 1.189 1.00 91.00 115 ILE A O 1
ATOM 840 N N . GLU A 1 116 ? 2.070 -3.560 1.428 1.00 93.94 116 GLU A N 1
ATOM 841 C CA . GLU A 1 116 ? 2.550 -3.090 2.725 1.00 93.94 116 GLU A CA 1
ATOM 842 C C . GLU A 1 116 ? 1.478 -3.262 3.792 1.00 93.94 116 GLU A C 1
ATOM 844 O O . GLU A 1 116 ? 0.292 -3.065 3.529 1.00 93.94 116 GLU A O 1
ATOM 849 N N . LEU A 1 117 ? 1.909 -3.593 5.004 1.00 93.38 117 LEU A N 1
ATOM 850 C CA . LEU A 1 117 ? 1.074 -3.739 6.184 1.00 93.38 117 LEU A CA 1
ATOM 851 C C . LEU A 1 117 ? 1.432 -2.658 7.196 1.00 93.38 117 LEU A C 1
ATOM 853 O O . LEU A 1 117 ? 2.602 -2.477 7.538 1.00 93.38 117 LEU A O 1
ATOM 857 N N . TRP A 1 118 ? 0.414 -1.983 7.714 1.00 95.56 118 TRP A N 1
ATOM 858 C CA . TRP A 1 118 ? 0.557 -0.856 8.624 1.00 95.56 118 TRP A CA 1
ATOM 859 C C . TRP A 1 118 ? -0.337 -1.031 9.844 1.00 95.56 118 TRP A C 1
ATOM 861 O O . TRP A 1 118 ? -1.520 -1.330 9.708 1.00 95.56 118 TRP A O 1
ATOM 871 N N . SER A 1 119 ? 0.209 -0.791 11.030 1.00 92.94 119 SER A N 1
ATOM 872 C CA . SER A 1 119 ? -0.546 -0.731 12.281 1.00 92.94 119 SER A CA 1
ATOM 873 C C . SER A 1 119 ? -0.183 0.550 13.011 1.00 92.94 119 SER A C 1
ATOM 875 O O . SER A 1 119 ? 0.996 0.862 13.150 1.00 92.94 119 SER A O 1
ATOM 877 N N . ASP A 1 120 ? -1.195 1.325 13.396 1.00 92.88 120 ASP A N 1
ATOM 878 C CA . ASP A 1 120 ? -1.034 2.633 14.041 1.00 92.88 120 ASP A CA 1
ATOM 879 C C . ASP A 1 120 ? 0.060 3.505 13.391 1.00 92.88 120 ASP A C 1
ATOM 881 O O . ASP A 1 120 ? 1.032 3.929 14.013 1.00 92.88 120 ASP A O 1
ATOM 885 N N . ARG A 1 121 ? -0.069 3.713 12.073 1.00 94.94 121 ARG A N 1
ATOM 886 C CA . ARG A 1 121 ? 0.868 4.493 11.239 1.00 94.94 121 ARG A CA 1
ATOM 887 C C . ARG A 1 121 ? 2.311 3.980 11.196 1.00 94.94 121 ARG A C 1
ATOM 889 O O . ARG A 1 121 ? 3.185 4.677 10.689 1.00 94.94 121 ARG A O 1
ATOM 896 N N . THR A 1 122 ? 2.558 2.767 11.673 1.00 95.25 122 THR A N 1
ATOM 897 C CA . THR A 1 122 ? 3.872 2.126 11.656 1.00 95.25 122 THR A CA 1
ATOM 898 C C . THR A 1 122 ? 3.856 0.960 10.670 1.00 95.25 122 THR A C 1
ATOM 900 O O . THR A 1 122 ? 2.922 0.153 10.718 1.00 95.25 122 THR A O 1
ATOM 903 N N . PRO A 1 123 ? 4.851 0.834 9.773 1.00 94.00 123 PRO A N 1
ATOM 904 C CA . PRO A 1 123 ? 4.940 -0.327 8.903 1.00 94.00 123 PRO A CA 1
ATOM 905 C C . PRO A 1 123 ? 5.287 -1.554 9.755 1.00 94.00 123 PRO A C 1
ATOM 907 O O . PRO A 1 123 ? 6.276 -1.561 10.486 1.00 94.00 123 PRO A O 1
ATOM 910 N N . VAL A 1 124 ? 4.457 -2.591 9.675 1.00 93.56 124 VAL A N 1
ATOM 911 C CA . VAL A 1 124 ? 4.633 -3.854 10.418 1.00 93.56 124 VAL A CA 1
ATOM 912 C C . VAL A 1 124 ? 5.082 -5.004 9.518 1.00 93.56 124 VAL A C 1
ATOM 914 O O . VAL A 1 124 ? 5.444 -6.072 10.005 1.00 93.56 124 VAL A O 1
ATOM 917 N N . GLY A 1 125 ? 5.084 -4.792 8.202 1.00 89.69 125 GLY A N 1
ATOM 918 C CA . GLY A 1 125 ? 5.605 -5.743 7.233 1.00 89.69 125 GLY A CA 1
ATOM 919 C C . GLY A 1 125 ? 5.261 -5.353 5.804 1.00 89.69 125 GLY A C 1
ATOM 920 O O . GLY A 1 125 ? 4.503 -4.420 5.556 1.00 89.69 125 GLY A O 1
ATOM 921 N N . GLY A 1 126 ? 5.801 -6.096 4.851 1.00 89.44 126 GLY A N 1
ATOM 922 C CA . GLY A 1 126 ? 5.489 -5.913 3.444 1.00 89.44 126 GLY A CA 1
ATOM 923 C C . GLY A 1 126 ? 6.238 -6.907 2.574 1.00 89.44 126 GLY A C 1
ATOM 924 O O . GLY A 1 126 ? 7.189 -7.551 3.018 1.00 89.44 126 GLY A O 1
ATOM 925 N N . PHE A 1 127 ? 5.785 -7.060 1.338 1.00 87.75 127 PHE A N 1
ATOM 926 C CA . PHE A 1 127 ? 6.427 -7.927 0.361 1.00 87.75 127 PHE A CA 1
ATOM 927 C C . PHE A 1 127 ? 6.164 -7.440 -1.061 1.00 87.75 127 PHE A C 1
ATOM 929 O O . PHE A 1 127 ? 5.105 -6.895 -1.373 1.00 87.75 127 PHE A O 1
ATOM 936 N N . GLY A 1 128 ? 7.147 -7.648 -1.935 1.00 87.62 128 GLY A N 1
ATOM 937 C CA . GLY A 1 128 ? 6.999 -7.385 -3.361 1.00 87.62 128 GLY A CA 1
ATOM 938 C C . GLY A 1 128 ? 6.035 -8.375 -4.012 1.00 87.62 128 GLY A C 1
ATOM 939 O O . GLY A 1 128 ? 5.982 -9.550 -3.645 1.00 87.62 128 GLY A O 1
ATOM 940 N N . VAL A 1 129 ? 5.299 -7.907 -5.014 1.00 82.88 129 VAL A N 1
ATOM 941 C CA . VAL A 1 129 ? 4.499 -8.747 -5.908 1.00 82.88 129 VAL A CA 1
ATOM 942 C C . VAL A 1 129 ? 4.897 -8.468 -7.357 1.00 82.88 129 VAL A C 1
ATOM 944 O O . VAL A 1 129 ? 5.376 -7.370 -7.664 1.00 82.88 129 VAL A O 1
ATOM 947 N N . PRO A 1 130 ? 4.727 -9.432 -8.275 1.00 74.88 130 PRO A N 1
ATOM 948 C CA . PRO A 1 130 ? 5.069 -9.184 -9.665 1.00 74.88 130 PRO A CA 1
ATOM 949 C C . PRO A 1 130 ? 4.216 -8.050 -10.287 1.00 74.88 130 PRO A C 1
ATOM 951 O O . PRO A 1 130 ? 3.129 -7.735 -9.793 1.00 74.88 130 PRO A O 1
ATOM 954 N N . PRO A 1 131 ? 4.697 -7.410 -11.366 1.00 67.56 131 PRO A N 1
ATOM 955 C CA . PRO A 1 131 ? 3.997 -6.307 -12.030 1.00 67.56 131 PRO A CA 1
ATOM 956 C C . PRO A 1 131 ? 2.616 -6.720 -12.559 1.00 67.56 131 PRO A C 1
ATOM 958 O O . PRO A 1 131 ? 2.485 -7.799 -13.126 1.00 67.56 131 PRO A O 1
ATOM 961 N N . GLY A 1 132 ? 1.610 -5.841 -12.452 1.00 63.44 132 GLY A N 1
ATOM 962 C CA . GLY A 1 132 ? 0.268 -6.049 -13.031 1.00 63.44 132 GLY A CA 1
ATOM 963 C C . GLY A 1 132 ? -0.732 -6.807 -12.145 1.00 63.44 132 GLY A C 1
ATOM 964 O O . GLY A 1 132 ? -1.828 -7.132 -12.590 1.00 63.44 132 GLY A O 1
ATOM 965 N N . TYR A 1 133 ? -0.380 -7.079 -10.888 1.00 67.81 133 TYR A N 1
ATOM 966 C CA . TYR A 1 133 ? -1.049 -8.104 -10.088 1.00 67.81 133 TYR A CA 1
ATOM 967 C C . TYR A 1 133 ? -2.295 -7.640 -9.312 1.00 67.81 133 TYR A C 1
ATOM 969 O O . TYR A 1 133 ? -3.106 -8.480 -8.966 1.00 67.81 133 TYR A O 1
ATOM 977 N N . PHE A 1 134 ? -2.573 -6.357 -9.067 1.00 69.44 134 PHE A N 1
ATOM 978 C CA . PHE A 1 134 ? -3.725 -5.975 -8.209 1.00 69.44 134 PHE A CA 1
ATOM 979 C C . PHE A 1 134 ? -5.115 -5.982 -8.878 1.00 69.44 134 PHE A C 1
ATOM 981 O O . PHE A 1 134 ? -6.045 -5.355 -8.366 1.00 69.44 134 PHE A O 1
ATOM 988 N N . GLY A 1 135 ? -5.284 -6.682 -10.005 1.00 61.78 135 GLY A N 1
ATOM 989 C CA . GLY A 1 135 ? -6.525 -6.686 -10.790 1.00 61.78 135 GLY A CA 1
ATOM 990 C C . GLY A 1 135 ? -7.768 -7.157 -10.023 1.00 61.78 135 GLY A C 1
ATOM 991 O O . GLY A 1 135 ? -8.843 -6.588 -10.210 1.00 61.78 135 GLY A O 1
ATOM 992 N N . GLY A 1 136 ? -7.628 -8.126 -9.111 1.00 63.25 136 GLY A N 1
ATOM 993 C CA . GLY A 1 136 ? -8.757 -8.643 -8.328 1.00 63.25 136 GLY A CA 1
ATOM 994 C C . GLY A 1 136 ? -8.951 -7.994 -6.946 1.00 63.25 136 GLY A C 1
ATOM 995 O O . GLY A 1 136 ? -9.981 -8.206 -6.310 1.00 63.25 136 GLY A O 1
ATOM 996 N N . GLY A 1 137 ? -7.986 -7.194 -6.475 1.00 74.00 137 GLY A N 1
ATOM 997 C CA . GLY A 1 137 ? -8.046 -6.495 -5.187 1.00 74.00 137 GLY A CA 1
ATOM 998 C C . GLY A 1 137 ? -7.344 -7.191 -4.012 1.00 74.00 137 GLY A C 1
ATOM 999 O O . GLY A 1 137 ? -6.798 -8.292 -4.127 1.00 74.00 137 GLY A O 1
ATOM 1000 N N . VAL A 1 138 ? -7.351 -6.498 -2.871 1.00 78.94 138 VAL A N 1
ATOM 1001 C CA . VAL A 1 138 ? -6.812 -6.937 -1.573 1.00 78.94 138 VAL A CA 1
ATOM 1002 C C . VAL A 1 138 ? -7.911 -6.840 -0.516 1.00 78.94 138 VAL A C 1
ATOM 1004 O O . VAL A 1 138 ? -8.721 -5.917 -0.557 1.00 78.94 138 VAL A O 1
ATOM 1007 N N . ALA A 1 139 ? -7.955 -7.795 0.408 1.00 79.12 139 ALA A N 1
ATOM 1008 C CA . ALA A 1 139 ? -8.942 -7.881 1.480 1.00 79.12 139 ALA A CA 1
ATOM 1009 C C . ALA A 1 139 ? -8.378 -8.669 2.669 1.00 79.12 139 ALA A C 1
ATOM 1011 O O . ALA A 1 139 ? -7.386 -9.378 2.539 1.00 79.12 139 ALA A O 1
ATOM 1012 N N . PHE A 1 140 ? -9.043 -8.601 3.820 1.00 76.88 140 PHE A N 1
ATOM 1013 C CA . PHE A 1 140 ? -8.759 -9.485 4.949 1.00 76.88 140 PHE A CA 1
ATOM 1014 C C . PHE A 1 140 ? -9.885 -10.504 5.130 1.00 76.88 140 PHE A C 1
ATOM 1016 O O . PHE A 1 140 ? -11.071 -10.185 5.016 1.00 76.88 140 PHE A O 1
ATOM 1023 N N . ASN A 1 141 ? -9.512 -11.738 5.455 1.00 78.88 141 ASN A N 1
ATOM 1024 C CA . ASN A 1 141 ? -10.442 -12.773 5.882 1.00 78.88 141 ASN A CA 1
ATOM 1025 C C . ASN A 1 141 ? -10.935 -12.516 7.313 1.00 78.88 141 ASN A C 1
ATOM 1027 O O . ASN A 1 141 ? -10.399 -11.701 8.064 1.00 78.88 141 ASN A O 1
ATOM 1031 N N . ARG A 1 142 ? -11.971 -13.256 7.731 1.00 72.56 142 ARG A N 1
ATOM 1032 C CA . ARG A 1 142 ? -12.542 -13.139 9.088 1.00 72.56 142 ARG A CA 1
ATOM 1033 C C . ARG A 1 142 ? -11.563 -13.497 10.206 1.00 72.56 142 ARG A C 1
ATOM 1035 O O . ARG A 1 142 ? -11.762 -13.032 11.324 1.00 72.56 142 ARG A O 1
ATOM 1042 N N . ASP A 1 143 ? -10.577 -14.331 9.905 1.00 78.38 143 ASP A N 1
ATOM 1043 C CA . ASP A 1 143 ? -9.512 -14.756 10.814 1.00 78.38 143 ASP A CA 1
ATOM 1044 C C . ASP A 1 143 ? -8.322 -13.780 10.847 1.00 78.38 143 ASP A C 1
ATOM 1046 O O . ASP A 1 143 ? -7.362 -14.022 11.570 1.00 78.38 143 ASP A O 1
ATOM 1050 N N . GLY A 1 144 ? -8.382 -12.679 10.087 1.00 75.88 144 GLY A N 1
ATOM 1051 C CA . GLY A 1 144 ? -7.316 -11.682 10.002 1.00 75.88 144 GLY A CA 1
ATOM 1052 C C . GLY A 1 144 ? -6.231 -12.005 8.974 1.00 75.88 144 GLY A C 1
ATOM 1053 O O . GLY A 1 144 ? -5.316 -11.205 8.801 1.00 75.88 144 GLY A O 1
ATOM 1054 N N . SER A 1 145 ? -6.322 -13.126 8.252 1.00 79.38 145 SER A N 1
ATOM 1055 C CA . SER A 1 145 ? -5.377 -13.412 7.170 1.00 79.38 145 SER A CA 1
ATOM 1056 C C . SER A 1 145 ? -5.580 -12.457 5.987 1.00 79.38 145 SER A C 1
ATOM 1058 O O . SER A 1 145 ? -6.710 -12.177 5.577 1.00 79.38 145 SER A O 1
ATOM 1060 N N . LEU A 1 146 ? -4.477 -11.938 5.440 1.00 80.81 146 LEU A N 1
ATOM 1061 C CA . LEU A 1 146 ? -4.494 -11.101 4.243 1.00 80.81 146 LEU A CA 1
ATOM 1062 C C . LEU A 1 146 ? -4.744 -11.970 3.007 1.00 80.81 146 LEU A C 1
ATOM 1064 O O . LEU A 1 146 ? -4.049 -12.958 2.771 1.00 80.81 146 LEU A O 1
ATOM 1068 N N . LEU A 1 147 ? -5.700 -11.555 2.187 1.00 77.56 147 LEU A N 1
ATOM 1069 C CA . LEU A 1 147 ? -6.004 -12.137 0.894 1.00 77.56 147 LEU A CA 1
ATOM 1070 C C . LEU A 1 147 ? -5.735 -11.095 -0.192 1.00 77.56 147 LEU A C 1
ATOM 1072 O O . LEU A 1 147 ? -6.299 -10.004 -0.195 1.00 77.56 147 LEU A O 1
ATOM 1076 N N . ALA A 1 148 ? -4.880 -11.451 -1.141 1.00 74.62 148 ALA A N 1
ATOM 1077 C CA . ALA A 1 148 ? -4.622 -10.667 -2.337 1.00 74.62 148 ALA A CA 1
ATOM 1078 C C . ALA A 1 148 ? -4.941 -11.531 -3.551 1.00 74.62 148 ALA A C 1
ATOM 1080 O O . ALA A 1 148 ? -4.546 -12.697 -3.611 1.00 74.62 148 ALA A O 1
ATOM 1081 N N . THR A 1 149 ? -5.683 -10.976 -4.500 1.00 67.94 149 THR A N 1
ATOM 1082 C CA . THR A 1 149 ? -6.019 -11.677 -5.739 1.00 67.94 149 THR A CA 1
ATOM 1083 C C . THR A 1 149 ? -5.261 -11.072 -6.899 1.00 67.94 149 THR A C 1
ATOM 1085 O O . THR A 1 149 ? -5.111 -9.853 -7.007 1.00 67.94 149 THR A O 1
ATOM 1088 N N . PHE A 1 150 ? -4.785 -11.966 -7.759 1.00 66.06 150 PHE A N 1
ATOM 1089 C CA . PHE A 1 150 ? -3.883 -11.635 -8.839 1.00 66.06 150 PHE A CA 1
ATOM 1090 C C . PHE A 1 150 ? -4.475 -12.057 -10.177 1.00 66.06 150 PHE A C 1
ATOM 1092 O O . PHE A 1 150 ? -4.910 -13.199 -10.327 1.00 66.06 150 PHE A O 1
ATOM 1099 N N . SER A 1 151 ? -4.519 -11.129 -11.129 1.00 58.50 151 SER A N 1
ATOM 1100 C CA . SER A 1 151 ? -4.967 -11.391 -12.499 1.00 58.50 151 SER A CA 1
ATOM 1101 C C . SER A 1 151 ? -3.740 -11.641 -13.375 1.00 58.50 151 SER A C 1
ATOM 1103 O O . SER A 1 151 ? -2.793 -10.859 -13.317 1.00 58.50 151 SER A O 1
ATOM 1105 N N . TYR A 1 152 ? -3.760 -12.741 -14.130 1.00 51.25 152 TYR A N 1
ATOM 1106 C CA . TYR A 1 152 ? -2.739 -13.128 -15.108 1.00 51.25 152 TYR A CA 1
ATOM 1107 C C . TYR A 1 152 ? -3.258 -12.898 -16.523 1.00 51.25 152 TYR A C 1
ATOM 1109 O O . TYR A 1 152 ? -4.472 -13.139 -16.726 1.00 51.25 152 TYR A O 1
#

Sequence (152 aa):
MTRLVVLGVLALAVVAAADGLRARSASPPRVQAKPSAPVRLVDGGRHDYATAGDRLQDRVLLKGKEYLGAEAVRAAFPVDVPGPIAISRIAVARDGTLALALYRFPSATPAQGAIELWSDRTPVGGFGVPPGYFGGGVAFNRDGSLLATFSY

Secondary structure (DSSP, 8-state):
-----------------SSTTS----PPP-------S--------S-SEEEE-SSS--EEEETTEEEE-HHHHHHT-SS---S-EEEEEEEE-TTS-EEEEEEE--SSSPPEEEEEEEETTEEEEEEEE-TTGGGGEEEE-TTS-EEEE---

Foldseek 3Di:
DDDDDDDDDDDDDDPDDDPPPPDDDDDDDDPPDDDDPDQPFPPQPDAQWDFDDDPASQFIDRVNHTQGDNVLSVVQFPDPADAHKHFPAWEADPLGKIWTWMWGDHPPDAIWIKIWIDDSSHTPDMDTDHPQFQPPHWYAGPVRDIDGGGDD

Radius of gyration: 20.92 Å; chains: 1; bounding box: 43×46×70 Å

pLDDT: mean 72.18, std 24.19, range [28.45, 97.25]